Protein AF-A0A5K0VKB1-F1 (afdb_monomer_lite)

Secondary structure (DSSP, 8-state):
-HHHHHHHHHHHHHHHHHTTTTSTTTTTT----SPP-----EEEEEEETTEEEEEE----

Radius of gyration: 18.43 Å; chains: 1; bounding box: 42×15×44 Å

Organism: NCBI:txid210225

pLDDT: mean 88.86, std 8.74, range [48.84, 96.06]

Foldseek 3Di:
DVVQVVVLVVVQVVQCVVQVNPDVPSCPPPDSPDDDDDDDQWDKDDPDPPDIDIDGDDDD

Structure (mmCIF, N/CA/C/O backbone):
data_AF-A0A5K0VKB1-F1
#
_entry.id   AF-A0A5K0VKB1-F1
#
loop_
_atom_site.group_PD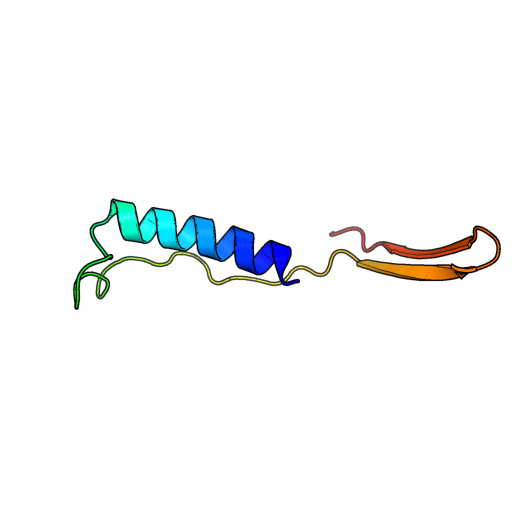B
_atom_site.id
_atom_site.type_symbol
_atom_site.label_atom_id
_atom_site.label_alt_id
_atom_site.label_comp_id
_atom_site.label_asym_id
_atom_site.label_entity_id
_atom_site.label_seq_id
_atom_site.pdbx_PDB_ins_code
_atom_site.Cartn_x
_atom_site.Cartn_y
_atom_site.Cartn_z
_atom_site.occupancy
_atom_site.B_iso_or_equiv
_atom_site.auth_seq_id
_atom_site.auth_comp_id
_atom_site.auth_asym_id
_atom_site.auth_atom_id
_atom_site.pdbx_PDB_model_num
ATOM 1 N N . VAL A 1 1 ? 3.050 -2.331 -7.135 1.00 87.38 1 VAL A N 1
ATOM 2 C CA . VAL A 1 1 ? 1.847 -2.947 -6.520 1.00 87.38 1 VAL A CA 1
ATOM 3 C C . VAL A 1 1 ? 1.917 -2.807 -5.007 1.00 87.38 1 VAL A C 1
ATOM 5 O O . VAL A 1 1 ? 1.159 -2.003 -4.484 1.00 87.38 1 VAL A O 1
ATOM 8 N N . ALA A 1 2 ? 2.924 -3.413 -4.364 1.00 92.62 2 ALA A N 1
ATOM 9 C CA . ALA A 1 2 ? 3.150 -3.361 -2.914 1.00 92.62 2 ALA A CA 1
ATOM 10 C C . ALA A 1 2 ? 3.093 -1.953 -2.288 1.00 92.62 2 ALA A C 1
ATOM 12 O O . ALA A 1 2 ? 2.431 -1.754 -1.279 1.00 92.62 2 ALA A O 1
ATOM 13 N N . GLU A 1 3 ? 3.720 -0.944 -2.904 1.00 93.19 3 GLU A N 1
ATOM 14 C CA . GLU A 1 3 ? 3.666 0.439 -2.397 1.00 93.19 3 GLU A CA 1
ATOM 15 C C . GLU A 1 3 ? 2.225 0.974 -2.283 1.00 93.19 3 GLU A C 1
ATOM 17 O O . GLU A 1 3 ? 1.873 1.655 -1.320 1.00 93.19 3 GLU A O 1
ATOM 22 N N . ARG A 1 4 ? 1.373 0.658 -3.265 1.00 92.44 4 ARG A N 1
ATOM 23 C CA . ARG A 1 4 ? -0.022 1.116 -3.299 1.00 92.44 4 ARG A CA 1
ATOM 24 C C . ARG A 1 4 ? -0.871 0.383 -2.269 1.00 92.44 4 ARG A C 1
ATOM 26 O O . ARG A 1 4 ? -1.682 1.021 -1.608 1.00 92.44 4 ARG A O 1
ATOM 33 N N . GLU A 1 5 ? -0.647 -0.917 -2.113 1.00 94.94 5 GLU A N 1
ATOM 34 C CA . GLU A 1 5 ? -1.285 -1.724 -1.069 1.00 94.94 5 GLU A CA 1
ATOM 35 C C . GLU A 1 5 ? -0.891 -1.225 0.323 1.00 94.94 5 GLU A C 1
ATOM 37 O O . GLU A 1 5 ? -1.757 -1.009 1.166 1.00 94.94 5 GLU A O 1
ATOM 42 N N . GLY A 1 6 ? 0.393 -0.929 0.541 1.00 95.44 6 GLY A N 1
ATOM 43 C CA . GLY A 1 6 ? 0.883 -0.353 1.792 1.00 95.44 6 GLY A CA 1
ATOM 44 C C . GLY A 1 6 ? 0.226 0.990 2.110 1.00 95.44 6 GLY A C 1
ATOM 45 O O . GLY A 1 6 ? -0.268 1.189 3.218 1.00 95.44 6 GLY A O 1
ATOM 46 N N . LYS A 1 7 ? 0.141 1.898 1.129 1.00 95.31 7 LYS A N 1
ATOM 47 C CA . LYS A 1 7 ? -0.543 3.194 1.291 1.00 95.31 7 LYS A CA 1
ATOM 48 C C . LYS A 1 7 ? -2.026 3.035 1.635 1.00 95.31 7 LYS A C 1
ATOM 50 O O . LYS A 1 7 ? -2.517 3.738 2.515 1.00 95.31 7 LYS A O 1
ATOM 55 N N . TYR A 1 8 ? -2.722 2.110 0.973 1.00 95.50 8 TYR A N 1
ATOM 56 C CA . TYR A 1 8 ? -4.122 1.803 1.267 1.00 95.50 8 TYR A CA 1
ATOM 57 C C . TYR A 1 8 ? -4.295 1.272 2.698 1.00 95.50 8 TYR A C 1
ATOM 59 O O . TYR A 1 8 ? -5.102 1.804 3.460 1.00 95.50 8 TYR A O 1
ATOM 67 N N . LEU A 1 9 ? -3.488 0.284 3.097 1.00 95.69 9 LEU A N 1
ATOM 68 C CA . LEU A 1 9 ? -3.566 -0.333 4.423 1.00 95.69 9 LEU A CA 1
ATOM 69 C C . LEU A 1 9 ? -3.247 0.651 5.549 1.00 95.69 9 LEU A C 1
ATOM 71 O O . LEU A 1 9 ? -3.927 0.640 6.569 1.00 95.69 9 LEU A O 1
ATOM 75 N N . VAL A 1 10 ? -2.266 1.540 5.372 1.00 96.06 10 VAL A N 1
ATOM 76 C CA . VAL A 1 10 ? -1.967 2.586 6.365 1.00 96.06 10 VAL A CA 1
ATOM 77 C C . VAL A 1 10 ? -3.174 3.504 6.575 1.00 96.06 10 VAL A C 1
ATOM 79 O O . VAL A 1 10 ? -3.513 3.825 7.714 1.00 96.06 10 VAL A O 1
ATOM 82 N N . GLY A 1 11 ? -3.855 3.908 5.499 1.00 94.25 11 GLY A N 1
ATOM 83 C CA . GLY A 1 11 ? -5.087 4.695 5.595 1.00 94.25 11 GLY A C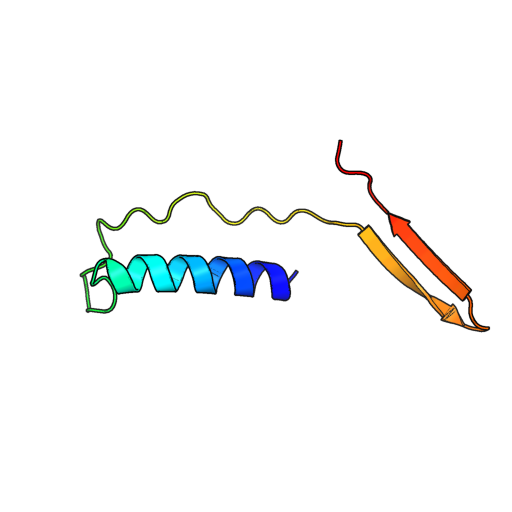A 1
ATOM 84 C C . GLY A 1 11 ? -6.194 3.947 6.340 1.00 94.25 11 GLY A C 1
ATOM 85 O O . 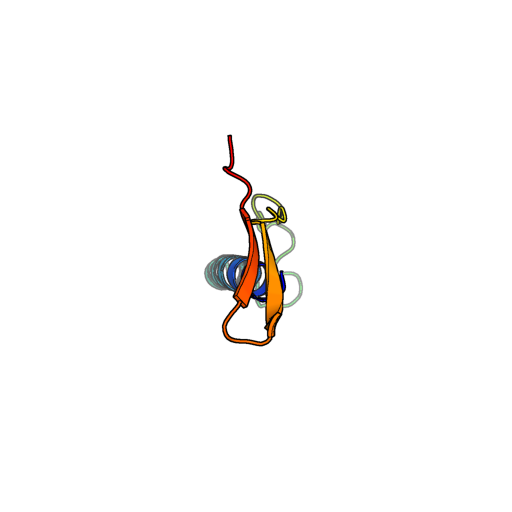GLY A 1 11 ? -6.793 4.494 7.269 1.00 94.25 11 GLY A O 1
ATOM 86 N N . LEU A 1 12 ? -6.402 2.678 5.981 1.00 94.50 12 LEU A N 1
ATOM 87 C CA . LEU A 1 12 ? -7.392 1.800 6.601 1.00 94.50 12 LEU A CA 1
ATOM 88 C C . LEU A 1 12 ? -7.128 1.615 8.103 1.00 94.50 12 LEU A C 1
ATOM 90 O O . LEU A 1 12 ? -8.016 1.832 8.924 1.00 94.50 12 LEU A O 1
ATOM 94 N N . PHE A 1 13 ? -5.897 1.280 8.493 1.00 93.69 13 PHE A N 1
ATOM 95 C CA . PHE A 1 13 ? -5.545 1.065 9.896 1.00 93.69 13 PHE A CA 1
ATOM 96 C C . PHE A 1 13 ? -5.649 2.338 10.731 1.00 93.69 13 PHE A C 1
ATOM 98 O O . PHE A 1 13 ? -6.121 2.282 11.865 1.00 93.69 13 PHE A O 1
ATOM 105 N N . ASN A 1 14 ? -5.295 3.497 10.171 1.00 94.12 14 ASN A N 1
ATOM 106 C CA . ASN A 1 14 ? -5.502 4.775 10.849 1.00 94.12 14 ASN A CA 1
ATOM 107 C C . ASN A 1 14 ? -6.991 5.064 11.090 1.00 94.12 14 ASN A C 1
ATOM 109 O O . ASN A 1 14 ? -7.352 5.589 12.143 1.00 94.12 14 ASN A O 1
ATOM 113 N N . MET A 1 15 ? -7.860 4.718 10.138 1.00 93.50 15 MET A N 1
ATOM 114 C CA . MET A 1 15 ? -9.309 4.854 10.294 1.00 93.50 15 MET A CA 1
ATOM 115 C C . MET A 1 15 ? -9.840 3.930 11.399 1.00 93.50 15 MET A C 1
ATOM 117 O O . MET A 1 15 ? -10.541 4.397 12.295 1.00 93.50 15 MET A O 1
ATOM 121 N N . ILE A 1 16 ? -9.456 2.650 11.375 1.00 92.94 16 ILE A N 1
ATOM 122 C CA . ILE A 1 16 ? -9.844 1.652 12.384 1.00 92.94 16 ILE A CA 1
ATOM 123 C C . ILE A 1 16 ? -9.358 2.073 13.778 1.00 92.94 16 ILE A C 1
ATOM 125 O O . ILE A 1 16 ? -10.116 2.023 14.747 1.00 92.94 16 ILE A O 1
ATOM 129 N N . GLY A 1 17 ? -8.110 2.537 13.888 1.00 91.19 17 GLY A N 1
ATOM 130 C CA . GLY A 1 17 ? -7.521 2.995 15.147 1.00 91.19 17 GLY A CA 1
ATOM 131 C C . GLY A 1 17 ? -8.269 4.182 15.757 1.00 91.19 17 GLY A C 1
ATOM 132 O O . GLY A 1 17 ? -8.567 4.167 16.949 1.00 91.19 17 GLY A O 1
ATOM 133 N N . LYS A 1 18 ? -8.656 5.172 14.940 1.00 91.88 18 LYS A N 1
ATOM 134 C CA . LYS A 1 18 ? -9.463 6.326 15.384 1.00 91.88 18 LYS A CA 1
ATOM 135 C C . LYS A 1 18 ? -10.858 5.937 15.880 1.00 91.88 18 LYS A C 1
ATOM 137 O O . LYS A 1 18 ? -11.418 6.642 16.711 1.00 91.88 18 LYS A O 1
ATOM 142 N N . GLN A 1 19 ? -11.401 4.821 15.400 1.00 91.00 19 GLN A N 1
ATOM 143 C CA . GLN A 1 19 ? -12.699 4.282 15.815 1.00 91.00 19 GLN A CA 1
ATOM 144 C C . GLN A 1 19 ? -12.589 3.280 16.980 1.00 91.00 19 GLN A C 1
ATOM 146 O O . GLN A 1 19 ? -13.514 2.515 17.228 1.00 91.00 19 GLN A O 1
ATOM 151 N N . ASN A 1 20 ? -11.466 3.266 17.712 1.00 87.56 20 ASN A N 1
ATOM 152 C CA . ASN A 1 20 ? -11.200 2.328 18.812 1.00 87.56 20 ASN A CA 1
ATOM 153 C C . ASN A 1 20 ? -11.226 0.835 18.408 1.00 87.56 20 ASN A C 1
ATOM 155 O O . ASN A 1 20 ? -11.331 -0.039 19.270 1.00 87.56 20 ASN A O 1
ATOM 159 N N . GLY A 1 21 ? -11.048 0.521 17.120 1.00 88.38 21 GLY A N 1
ATOM 160 C CA . GLY A 1 21 ? -11.095 -0.842 16.579 1.00 88.38 21 GLY A CA 1
ATOM 161 C C . GLY A 1 21 ? -9.874 -1.718 16.868 1.00 88.38 21 GLY A C 1
ATOM 162 O O . GLY A 1 21 ? -9.845 -2.871 16.458 1.00 88.38 21 GLY A O 1
ATOM 163 N N . GLY A 1 22 ? -8.859 -1.200 17.566 1.00 85.56 22 GLY A N 1
ATOM 164 C CA . GLY A 1 22 ? -7.634 -1.942 17.898 1.00 85.56 22 GLY A CA 1
ATOM 165 C C . GLY A 1 22 ? -7.782 -2.968 19.030 1.00 85.56 22 GLY A C 1
ATOM 166 O O . GLY A 1 22 ? -6.827 -3.674 19.344 1.00 85.56 22 GLY A O 1
ATOM 167 N N . LYS A 1 23 ? -8.954 -3.045 19.673 1.00 88.69 23 LYS A N 1
ATOM 168 C CA . LYS A 1 23 ? -9.243 -3.999 20.753 1.00 88.69 23 LYS A CA 1
ATOM 169 C C . LYS A 1 23 ? -9.868 -5.277 20.196 1.00 88.69 23 LYS A C 1
ATOM 171 O O . LYS A 1 23 ? -10.553 -5.252 19.173 1.00 88.69 23 LYS A O 1
ATOM 176 N N . ALA A 1 24 ? -9.682 -6.390 20.906 1.00 87.75 24 ALA A N 1
ATOM 177 C CA . ALA A 1 24 ? -10.345 -7.646 20.570 1.00 87.75 24 ALA A CA 1
ATOM 178 C C . ALA A 1 24 ? -11.862 -7.428 20.429 1.00 87.75 24 ALA A C 1
ATOM 180 O O . ALA A 1 24 ? -12.483 -6.805 21.288 1.00 87.75 24 ALA A O 1
ATOM 181 N N . TYR A 1 25 ? -12.434 -7.926 19.329 1.00 86.44 25 TYR A N 1
ATOM 182 C CA . TYR A 1 25 ? -13.866 -7.841 19.014 1.00 86.44 25 TYR A CA 1
ATOM 183 C C . TYR A 1 25 ? -14.436 -6.421 18.776 1.00 86.44 25 TYR A C 1
ATOM 185 O O . TYR A 1 25 ? -15.631 -6.284 18.538 1.00 86.44 25 TYR A O 1
ATOM 193 N N . ALA A 1 26 ? -13.614 -5.363 18.769 1.00 85.19 26 ALA A N 1
ATOM 194 C CA . ALA A 1 26 ? -14.086 -3.978 18.623 1.00 85.19 26 ALA A CA 1
ATOM 195 C C . ALA A 1 26 ? -14.264 -3.508 17.167 1.00 85.19 26 ALA A C 1
ATOM 197 O O . ALA A 1 26 ? -14.883 -2.478 16.927 1.00 85.19 26 ALA A O 1
ATOM 198 N N . ALA A 1 27 ? -13.735 -4.249 16.189 1.00 84.69 27 ALA A N 1
ATOM 199 C CA . ALA A 1 27 ? -13.775 -3.859 14.776 1.00 84.69 27 ALA A CA 1
ATOM 200 C C . ALA A 1 27 ? -14.997 -4.382 13.999 1.00 84.69 27 ALA A C 1
ATOM 202 O O . ALA A 1 27 ? -15.074 -4.188 12.789 1.00 84.69 27 ALA A O 1
ATOM 203 N N . LYS A 1 28 ? -15.935 -5.065 14.668 1.00 85.31 28 LYS A N 1
ATOM 204 C CA . LYS A 1 28 ? -17.019 -5.815 14.013 1.00 85.31 28 LYS A CA 1
ATOM 205 C C . LYS A 1 28 ? -17.975 -4.928 13.205 1.00 85.31 28 LYS A C 1
ATOM 207 O O . LYS A 1 28 ? -18.419 -5.345 12.141 1.00 85.31 28 LYS A O 1
ATOM 212 N N . ASP A 1 29 ? -18.217 -3.713 13.690 1.00 87.56 29 ASP A N 1
ATOM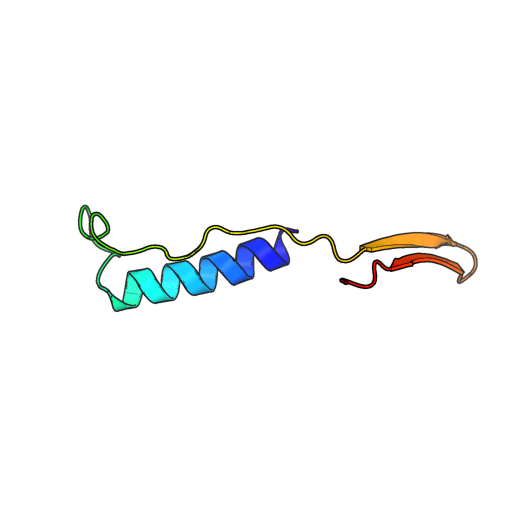 213 C CA . ASP A 1 29 ? -19.160 -2.753 13.103 1.00 87.56 29 ASP A CA 1
ATOM 214 C C . ASP A 1 29 ? -18.453 -1.539 12.466 1.00 87.56 29 ASP A C 1
ATOM 216 O O . ASP A 1 29 ? -19.092 -0.539 12.141 1.00 87.56 29 ASP A O 1
ATOM 220 N N . ILE A 1 30 ? -17.125 -1.598 12.292 1.00 89.25 30 ILE A N 1
ATOM 221 C CA . ILE A 1 30 ? -16.356 -0.508 11.679 1.00 89.25 30 ILE A CA 1
ATOM 222 C C . ILE A 1 30 ? -16.472 -0.602 10.151 1.00 89.25 30 ILE A C 1
ATOM 224 O O . ILE A 1 30 ? -16.048 -1.605 9.569 1.00 89.25 30 ILE A O 1
ATOM 228 N N . PRO A 1 31 ? -16.982 0.437 9.464 1.00 88.81 31 PRO A N 1
ATOM 229 C CA . PRO A 1 31 ? -17.026 0.450 8.010 1.00 88.81 31 PRO A CA 1
ATOM 230 C C . PRO A 1 31 ? -15.606 0.570 7.444 1.00 88.81 31 PRO A C 1
ATOM 232 O O . PRO A 1 31 ? -14.898 1.539 7.710 1.00 88.81 31 PRO A O 1
ATOM 235 N N . LEU A 1 32 ? -15.195 -0.413 6.640 1.00 88.69 32 LEU A N 1
ATOM 236 C CA . LEU A 1 32 ? -13.854 -0.475 6.040 1.00 88.69 32 LEU A CA 1
ATOM 237 C C . LEU A 1 32 ? -13.708 0.370 4.761 1.00 88.69 32 LEU A C 1
ATOM 239 O O . LEU A 1 32 ? -12.604 0.508 4.240 1.00 88.69 32 LEU A O 1
ATOM 243 N N . GLY A 1 33 ? -14.801 0.963 4.278 1.00 88.62 33 GLY A N 1
ATOM 244 C CA . GLY A 1 33 ? -14.817 1.744 3.044 1.00 88.62 33 GLY A CA 1
ATOM 245 C C . GLY A 1 33 ? -14.665 0.882 1.789 1.00 88.62 33 GLY A C 1
ATOM 246 O O . GLY A 1 33 ? -14.973 -0.312 1.793 1.00 88.62 33 GLY A O 1
ATOM 247 N N . ASP A 1 34 ? -14.218 1.515 0.707 1.00 92.88 34 ASP A N 1
ATOM 248 C CA . ASP A 1 34 ? -14.068 0.856 -0.587 1.00 92.88 34 ASP A CA 1
ATOM 249 C C . ASP A 1 34 ? -12.871 -0.105 -0.603 1.00 92.88 34 ASP A C 1
ATOM 251 O O . ASP A 1 34 ? -11.805 0.229 -0.077 1.00 92.88 34 ASP A O 1
ATOM 255 N N . PRO A 1 35 ? -12.998 -1.274 -1.255 1.00 93.12 35 PRO A N 1
ATOM 256 C CA . PRO A 1 35 ? -11.903 -2.223 -1.367 1.00 93.12 35 PRO A CA 1
ATOM 257 C C . PRO A 1 35 ? -10.741 -1.651 -2.184 1.00 93.12 35 PRO A C 1
ATOM 259 O O . PRO A 1 35 ? -10.912 -0.836 -3.095 1.00 93.12 35 PRO A O 1
ATOM 262 N N . PHE A 1 36 ? -9.535 -2.150 -1.912 1.00 94.19 36 PHE A N 1
ATOM 263 C CA . PHE A 1 36 ? -8.369 -1.815 -2.719 1.00 94.19 36 PHE A CA 1
ATOM 264 C C . PHE A 1 36 ? -8.547 -2.291 -4.166 1.00 94.19 36 PHE A C 1
ATOM 266 O O . PHE A 1 36 ? -8.672 -3.486 -4.434 1.00 94.19 36 PHE A O 1
ATOM 273 N N . VAL A 1 37 ? -8.483 -1.352 -5.111 1.00 93.12 37 VAL A N 1
ATOM 274 C CA . VAL A 1 37 ? -8.473 -1.647 -6.547 1.00 93.12 37 VAL A CA 1
ATOM 275 C C . VAL A 1 37 ? -7.099 -1.334 -7.114 1.00 93.12 37 VAL A C 1
ATOM 277 O O . VAL A 1 37 ? -6.666 -0.176 -7.167 1.00 93.12 37 VAL A O 1
ATOM 280 N N . TYR A 1 38 ? -6.413 -2.368 -7.597 1.00 89.62 38 TYR A N 1
ATOM 281 C CA . TYR A 1 38 ? -5.138 -2.174 -8.264 1.00 89.62 38 TYR A CA 1
ATOM 282 C C . TYR A 1 38 ? -5.332 -1.539 -9.644 1.00 89.62 38 TYR A C 1
ATOM 284 O O . TYR A 1 38 ? -5.855 -2.147 -10.575 1.00 89.62 38 TYR A O 1
ATOM 292 N N . ARG A 1 39 ? -4.843 -0.304 -9.790 1.00 87.25 39 ARG A N 1
ATOM 293 C CA . ARG A 1 39 ? -4.716 0.369 -11.086 1.00 87.25 39 ARG A CA 1
ATOM 294 C C . ARG A 1 39 ? -3.279 0.253 -11.584 1.00 87.25 39 ARG A C 1
ATOM 296 O O . ARG A 1 39 ? -2.376 0.869 -11.004 1.00 87.25 39 ARG A O 1
ATOM 303 N N . HIS A 1 40 ? -3.085 -0.536 -12.640 1.00 86.38 40 HIS A N 1
ATOM 304 C CA . HIS A 1 40 ? -1.805 -0.682 -13.331 1.00 86.38 40 HIS A CA 1
ATOM 305 C C . HIS A 1 40 ? -1.468 0.609 -14.083 1.00 86.38 40 HIS A C 1
ATOM 307 O O . HIS A 1 40 ? -2.209 1.019 -14.973 1.00 86.38 40 HIS A O 1
ATOM 313 N N . LEU A 1 41 ? -0.359 1.252 -13.711 1.00 84.12 41 LEU A N 1
ATOM 314 C CA . LEU A 1 41 ? 0.058 2.530 -14.301 1.00 84.12 41 LEU A CA 1
ATOM 315 C C . LEU A 1 41 ? 0.897 2.385 -15.569 1.00 84.12 41 LEU A C 1
ATOM 317 O O . LEU A 1 41 ? 1.115 3.368 -16.269 1.00 84.12 41 LEU A O 1
ATOM 321 N N . GLY A 1 42 ? 1.394 1.185 -15.839 1.00 88.50 42 GLY A N 1
ATOM 322 C CA . GLY A 1 42 ? 2.382 0.974 -16.877 1.00 88.50 42 GLY A CA 1
ATOM 323 C C . GLY A 1 42 ? 3.509 0.078 -16.405 1.00 88.50 42 GLY A C 1
ATOM 324 O O . GLY A 1 42 ? 3.601 -0.276 -15.226 1.00 88.50 42 GLY A O 1
ATOM 325 N N . SER A 1 43 ? 4.363 -0.276 -17.350 1.00 89.06 43 SER A N 1
ATOM 326 C CA . SER A 1 43 ? 5.551 -1.080 -17.117 1.00 89.06 43 SER A CA 1
ATOM 327 C C . SER A 1 43 ? 6.772 -0.381 -17.703 1.00 89.06 43 SER A C 1
ATOM 329 O O . SER A 1 43 ? 6.681 0.430 -18.626 1.00 89.06 43 SER A O 1
ATOM 331 N N . MET A 1 44 ? 7.932 -0.669 -17.128 1.00 93.31 44 MET A N 1
ATOM 332 C CA . MET A 1 44 ? 9.206 -0.155 -17.605 1.00 93.31 44 MET A CA 1
ATOM 333 C C . MET A 1 44 ? 10.243 -1.264 -17.510 1.00 93.31 44 MET A C 1
ATOM 335 O O . MET A 1 44 ? 10.301 -1.978 -16.509 1.00 93.31 44 MET A O 1
ATOM 339 N N . ALA A 1 45 ? 11.070 -1.381 -18.542 1.00 94.06 45 ALA A N 1
ATOM 340 C CA . ALA A 1 45 ? 12.210 -2.283 -18.567 1.00 94.06 45 ALA A CA 1
ATOM 341 C C . ALA A 1 45 ? 13.417 -1.579 -19.198 1.00 94.06 45 ALA A C 1
ATOM 343 O O . 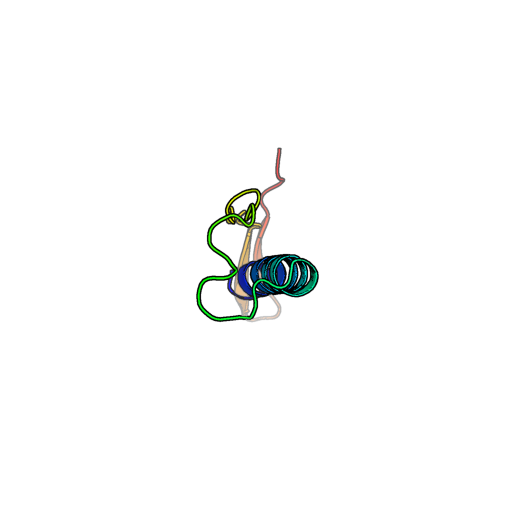ALA A 1 45 ? 13.292 -0.907 -20.223 1.00 94.06 45 ALA A O 1
ATOM 344 N N . SER A 1 46 ? 14.600 -1.733 -18.604 1.00 91.94 46 SER A N 1
ATOM 345 C CA . SER A 1 46 ? 15.849 -1.271 -19.213 1.00 91.94 46 SER A CA 1
ATOM 346 C C . SER A 1 46 ? 16.350 -2.303 -20.228 1.00 91.94 46 SER A C 1
ATOM 348 O O . SER A 1 46 ? 16.251 -3.506 -20.005 1.00 91.94 46 SER A O 1
ATOM 350 N N . VAL A 1 47 ? 16.900 -1.838 -21.353 1.00 94.06 47 VAL A N 1
ATOM 351 C CA . VAL A 1 47 ? 17.450 -2.713 -22.414 1.00 94.06 47 VAL A CA 1
ATOM 352 C C . VAL A 1 47 ? 18.958 -2.511 -22.623 1.00 94.06 47 VAL A C 1
ATOM 354 O O . VAL A 1 47 ? 19.536 -2.994 -23.593 1.00 94.06 47 VAL A O 1
ATOM 357 N N . GLY A 1 48 ? 19.615 -1.797 -21.702 1.00 92.62 48 GLY A N 1
ATOM 358 C CA . GLY A 1 48 ? 21.038 -1.456 -21.778 1.00 92.62 48 GLY A CA 1
ATOM 359 C C . GLY A 1 48 ? 21.338 -0.285 -22.721 1.00 92.62 48 GLY A C 1
ATOM 360 O O . GLY A 1 48 ? 20.437 0.311 -23.308 1.00 92.62 48 GLY A O 1
ATOM 361 N N . ARG A 1 49 ? 22.624 0.086 -22.837 1.00 92.94 49 ARG A N 1
ATOM 362 C CA . ARG A 1 49 ? 23.113 1.203 -23.682 1.00 92.94 49 ARG A CA 1
ATOM 363 C C . ARG A 1 49 ? 22.326 2.512 -23.498 1.00 92.94 49 ARG A C 1
ATOM 365 O O . ARG A 1 49 ? 22.042 3.197 -24.476 1.00 92.94 49 ARG A O 1
ATOM 372 N N . TYR A 1 50 ? 21.965 2.836 -22.254 1.00 90.94 50 TYR A N 1
ATOM 373 C CA . TYR A 1 50 ? 21.180 4.029 -21.907 1.00 90.94 50 TYR A CA 1
ATOM 374 C C . TYR A 1 50 ? 19.796 4.094 -22.583 1.00 90.94 50 TYR A C 1
ATOM 376 O O . TYR A 1 50 ? 19.282 5.176 -22.856 1.00 90.94 50 TYR A O 1
ATOM 384 N N . LYS A 1 51 ? 19.181 2.936 -22.859 1.00 95.56 51 LYS A N 1
ATOM 385 C CA . LYS A 1 51 ? 17.841 2.821 -23.447 1.00 95.56 51 LYS A CA 1
ATOM 386 C C . LYS A 1 51 ? 16.880 2.080 -22.516 1.00 95.56 51 LYS A C 1
ATOM 388 O O . LYS A 1 51 ? 17.277 1.181 -21.769 1.00 95.56 51 LYS A O 1
ATOM 393 N N . ALA A 1 52 ? 15.601 2.432 -22.612 1.00 93.19 52 ALA A N 1
ATOM 394 C CA . ALA A 1 52 ? 14.514 1.812 -21.865 1.00 93.19 52 ALA A CA 1
ATOM 395 C C . ALA A 1 52 ? 13.264 1.657 -22.743 1.00 93.19 52 ALA A C 1
ATOM 397 O O . ALA A 1 52 ? 13.027 2.462 -23.643 1.00 93.19 52 ALA A O 1
ATOM 398 N N . LEU A 1 53 ? 12.478 0.621 -22.459 1.00 92.06 53 LEU A N 1
ATOM 399 C CA . LEU A 1 53 ? 11.126 0.423 -22.968 1.00 92.06 53 LEU A CA 1
ATOM 400 C C . LEU A 1 53 ? 10.138 0.835 -21.883 1.00 92.06 53 LEU A C 1
ATOM 402 O O . LEU A 1 53 ? 10.310 0.475 -20.715 1.00 92.06 53 LEU A O 1
ATOM 406 N N . VAL A 1 54 ? 9.114 1.588 -22.272 1.00 89.62 54 VAL A N 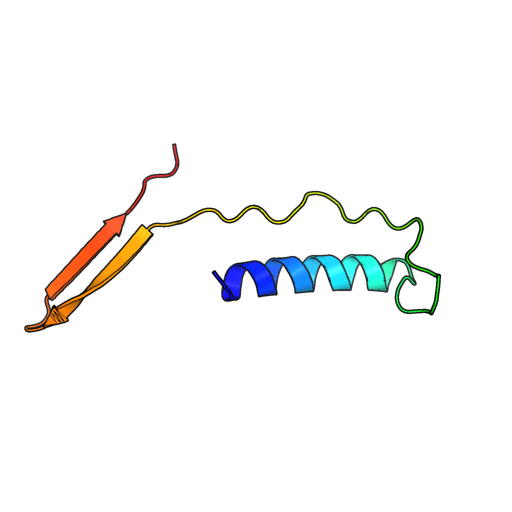1
ATOM 407 C CA . VAL A 1 54 ? 8.097 2.097 -21.352 1.00 89.62 54 VAL A CA 1
ATOM 408 C C . VAL A 1 54 ? 6.724 1.897 -21.982 1.00 89.62 54 VAL A C 1
ATOM 410 O O . VAL A 1 54 ? 6.474 2.398 -23.076 1.00 89.62 54 VAL A O 1
ATOM 413 N N . ASP A 1 55 ? 5.843 1.179 -21.290 1.00 89.69 55 ASP A N 1
ATOM 414 C CA . ASP A 1 55 ? 4.411 1.140 -21.587 1.00 89.69 55 ASP A CA 1
ATOM 415 C C . ASP A 1 55 ? 3.712 2.096 -20.621 1.00 89.69 55 ASP A C 1
ATOM 417 O O . ASP A 1 55 ? 3.573 1.793 -19.435 1.00 89.69 55 ASP A O 1
ATOM 421 N N . LEU A 1 56 ? 3.315 3.270 -21.113 1.00 84.75 56 LEU A N 1
ATOM 422 C CA . LEU A 1 56 ? 2.519 4.227 -20.352 1.00 84.75 56 LEU A CA 1
ATOM 423 C C . LEU A 1 56 ? 1.063 4.091 -20.775 1.00 84.75 56 LEU A C 1
ATOM 425 O O . LEU A 1 56 ? 0.692 4.445 -21.894 1.00 84.75 56 LEU A O 1
ATOM 429 N N . ARG A 1 57 ? 0.211 3.645 -19.852 1.00 76.31 57 ARG A N 1
ATOM 430 C CA . ARG A 1 57 ? -1.232 3.690 -20.077 1.00 76.31 57 ARG A CA 1
ATOM 431 C C . ARG A 1 57 ? -1.743 5.054 -19.643 1.00 76.31 57 ARG A C 1
ATOM 433 O O . ARG A 1 57 ? -1.748 5.366 -18.454 1.00 76.31 57 ARG A O 1
ATOM 440 N N . GLN A 1 58 ? -2.194 5.862 -20.603 1.00 59.38 58 GLN A N 1
ATOM 441 C CA . GLN A 1 58 ? -3.045 7.005 -20.289 1.00 59.38 58 GLN A CA 1
ATOM 442 C C . GLN A 1 58 ? -4.340 6.437 -19.702 1.00 59.38 58 GLN A C 1
ATOM 444 O O . GLN A 1 58 ? -5.101 5.758 -20.392 1.00 59.38 58 GLN A O 1
ATOM 449 N N . SER A 1 59 ? -4.550 6.637 -18.401 1.00 55.88 59 SER A N 1
ATOM 450 C CA . SER A 1 59 ? -5.844 6.353 -17.788 1.00 55.88 59 SER A CA 1
ATOM 451 C C . SER A 1 59 ? -6.869 7.238 -18.496 1.00 55.88 59 SER A C 1
ATOM 453 O O . SER A 1 59 ? -6.733 8.459 -18.449 1.00 55.88 59 SER A O 1
ATOM 455 N N . LYS A 1 60 ? -7.811 6.617 -19.210 1.00 48.84 60 LYS A N 1
ATOM 456 C CA . LYS A 1 60 ? -8.964 7.306 -19.797 1.00 48.84 60 LYS A CA 1
ATOM 457 C C . LYS A 1 60 ? -9.861 7.862 -18.694 1.00 48.84 60 LYS A C 1
ATOM 459 O O . LYS A 1 60 ? -9.879 7.241 -17.602 1.00 48.84 60 LYS A O 1
#

Sequence (60 aa):
VAEREGKYLVGLFNMIGKQNGGKAYAAKDIPLGDPFVYRHLGSMASVGRYKALVDLRQSK